Protein AF-A0A6B3F475-F1 (afdb_monomer)

Secondary structure (DSSP, 8-state):
-------------------TTS----GGGGTPPP--TTTPEEEEEE-S-TTSHHHHHHHHHHHHHHHHHT-EEEEEE-TT-HHHHHHHHHHHHHTT-SB-

Sequence (100 aa):
TNATATESKDAGQVVETPAAGGKGCTLDAYGAKKIDLASATVGFSQSEKEANPFRIAETASLKSEAKKRGVKLLAVNAQSQFSKQISDVQDLIAKGADLL

pLDDT: mean 82.78, std 18.08, range [32.59, 97.19]

Mean predicted aligned error: 11.71 Å

Solvent-accessible surface area (backbone atoms only — not comparable to full-atom values): 6322 Å² total; per-residue (Å²): 141,83,85,84,84,80,81,87,76,87,81,71,87,81,80,81,76,77,75,90,76,70,88,63,92,45,59,75,79,75,67,58,78,91,77,60,57,73,79,36,31,36,25,41,69,40,58,52,51,72,79,48,70,64,54,43,51,50,55,49,49,54,54,51,51,26,61,75,63,58,30,46,71,50,78,50,70,21,59,63,33,69,73,44,40,53,52,48,53,53,50,34,49,74,73,56,33,76,42,112

Structure (mmCIF, N/CA/C/O backbone):
data_AF-A0A6B3F475-F1
#
_entry.id   AF-A0A6B3F475-F1
#
loop_
_atom_site.group_PDB
_atom_site.id
_atom_site.type_symbol
_atom_site.label_atom_id
_atom_site.label_alt_id
_atom_site.label_comp_id
_atom_site.label_asym_id
_atom_site.label_entity_id
_atom_site.label_seq_id
_atom_site.pdbx_PDB_ins_code
_atom_site.Cartn_x
_atom_site.Cartn_y
_atom_site.Cartn_z
_atom_site.occupancy
_atom_site.B_iso_or_equiv
_atom_site.auth_seq_id
_atom_site.auth_comp_id
_atom_site.auth_asym_id
_atom_site.auth_atom_id
_atom_site.pdbx_PDB_model_num
ATOM 1 N N . THR A 1 1 ? 56.210 -24.031 -15.396 1.00 41.53 1 THR A N 1
ATOM 2 C CA . THR A 1 1 ? 55.013 -23.169 -15.413 1.00 41.53 1 THR A CA 1
ATOM 3 C C . THR A 1 1 ? 53.811 -24.021 -15.757 1.00 41.53 1 THR A C 1
ATOM 5 O O . THR A 1 1 ? 53.641 -24.358 -16.918 1.00 41.53 1 THR A O 1
ATOM 8 N N . ASN A 1 2 ? 53.029 -24.454 -14.762 1.00 32.59 2 ASN A N 1
ATOM 9 C CA . ASN A 1 2 ? 51.664 -24.921 -15.009 1.00 32.59 2 ASN A CA 1
ATOM 10 C C . ASN A 1 2 ? 50.840 -25.017 -13.715 1.00 32.59 2 ASN A C 1
ATOM 12 O O . ASN A 1 2 ? 51.314 -25.566 -12.727 1.00 32.59 2 ASN A O 1
ATOM 16 N N . ALA A 1 3 ? 49.613 -24.502 -13.822 1.00 38.81 3 ALA A N 1
ATOM 17 C CA . ALA A 1 3 ? 48.406 -24.770 -13.040 1.00 38.81 3 ALA A CA 1
ATOM 18 C C . ALA A 1 3 ? 48.437 -24.575 -11.509 1.00 38.81 3 ALA A C 1
ATOM 20 O O . ALA A 1 3 ? 48.649 -25.513 -10.748 1.00 38.81 3 ALA A O 1
ATOM 21 N N . THR A 1 4 ? 48.030 -23.386 -11.056 1.00 33.38 4 THR A N 1
ATOM 22 C CA . THR A 1 4 ? 47.260 -23.245 -9.810 1.00 33.38 4 THR A CA 1
ATOM 23 C C . THR A 1 4 ? 45.787 -23.101 -10.166 1.00 33.38 4 THR A C 1
ATOM 25 O O . THR A 1 4 ? 45.372 -22.084 -10.718 1.00 33.38 4 THR A O 1
ATOM 28 N N . ALA A 1 5 ? 45.017 -24.146 -9.870 1.00 44.28 5 ALA A N 1
ATOM 29 C CA . ALA A 1 5 ? 43.570 -24.078 -9.769 1.00 44.28 5 ALA A CA 1
ATOM 30 C C . ALA A 1 5 ? 43.217 -23.285 -8.504 1.00 44.28 5 ALA A C 1
ATOM 32 O O . ALA A 1 5 ? 43.638 -23.654 -7.409 1.00 44.28 5 ALA A O 1
ATOM 33 N N . THR A 1 6 ? 42.472 -22.195 -8.650 1.00 36.22 6 THR A N 1
ATOM 34 C CA . THR A 1 6 ? 41.862 -21.487 -7.523 1.00 36.22 6 THR A CA 1
ATOM 35 C C . THR A 1 6 ? 40.394 -21.878 -7.450 1.00 36.22 6 THR A C 1
ATOM 37 O O . THR A 1 6 ? 39.604 -21.560 -8.338 1.00 36.22 6 THR A O 1
ATOM 40 N N . GLU A 1 7 ? 40.060 -22.606 -6.387 1.00 38.12 7 GLU A N 1
ATOM 41 C CA . GLU A 1 7 ? 38.702 -22.955 -5.985 1.00 38.12 7 GLU A CA 1
ATOM 42 C C . GLU A 1 7 ? 37.838 -21.696 -5.832 1.00 38.12 7 GLU A C 1
ATOM 44 O O . GLU A 1 7 ? 38.214 -20.728 -5.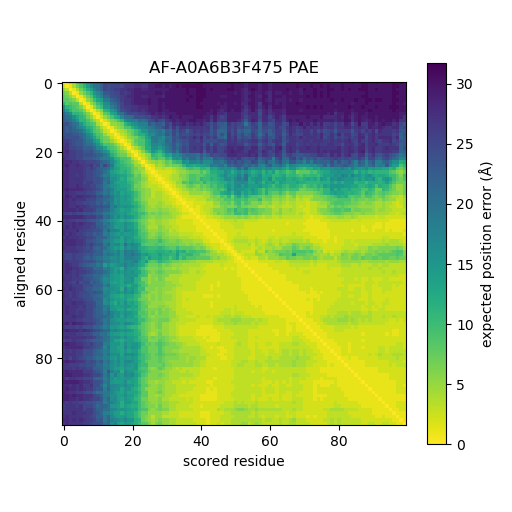164 1.00 38.12 7 GLU A O 1
ATOM 49 N N . SER A 1 8 ? 36.658 -21.717 -6.449 1.00 45.38 8 SER A N 1
ATOM 50 C CA . SER A 1 8 ? 35.612 -20.719 -6.248 1.00 45.38 8 SER A CA 1
ATOM 51 C C . SER A 1 8 ? 35.056 -20.838 -4.828 1.00 45.38 8 SER A C 1
ATOM 53 O O . SER A 1 8 ? 34.404 -21.827 -4.499 1.00 45.38 8 SER A O 1
ATOM 55 N N . LYS A 1 9 ? 35.298 -19.829 -3.985 1.00 39.62 9 LYS A N 1
ATOM 56 C CA . LYS A 1 9 ? 34.586 -19.676 -2.714 1.00 39.62 9 LYS A CA 1
ATOM 57 C C . LYS A 1 9 ? 33.306 -18.877 -2.942 1.00 39.62 9 LYS A C 1
ATOM 59 O O . LYS A 1 9 ? 33.351 -17.731 -3.378 1.00 39.62 9 LYS A O 1
ATOM 64 N N . ASP A 1 10 ? 32.199 -19.546 -2.654 1.00 53.34 10 ASP A N 1
ATOM 65 C CA . ASP A 1 10 ? 30.855 -19.013 -2.468 1.00 53.34 10 ASP A CA 1
ATOM 66 C C . ASP A 1 10 ? 30.872 -17.706 -1.653 1.00 53.34 10 ASP A C 1
ATOM 68 O O . ASP A 1 10 ? 31.464 -17.645 -0.574 1.00 53.34 10 ASP A O 1
ATOM 72 N N . ALA A 1 11 ? 30.250 -16.655 -2.184 1.00 48.03 11 ALA A N 1
ATOM 73 C CA . ALA A 1 11 ? 30.083 -15.367 -1.513 1.00 48.03 11 ALA A CA 1
ATOM 74 C C . ALA A 1 11 ? 28.582 -15.087 -1.369 1.00 48.03 11 ALA A C 1
ATOM 76 O O . ALA A 1 11 ? 28.026 -14.196 -2.013 1.00 48.03 11 ALA A O 1
ATOM 77 N N . GLY A 1 12 ? 27.917 -15.914 -0.559 1.00 57.81 12 GLY A N 1
ATOM 78 C CA . GLY A 1 12 ? 26.539 -15.696 -0.134 1.00 57.81 12 GLY A CA 1
ATOM 79 C C . GLY A 1 12 ? 26.350 -14.346 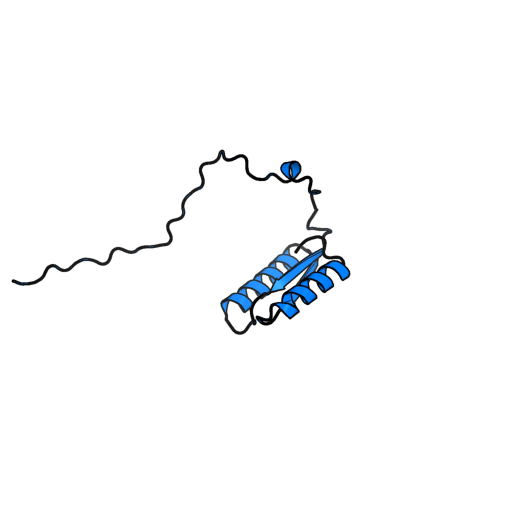0.568 1.00 57.81 12 GLY A C 1
ATOM 80 O O . GLY A 1 12 ? 27.299 -13.722 1.046 1.00 57.81 12 GLY A O 1
ATOM 81 N N . GLN A 1 13 ? 25.098 -13.887 0.622 1.00 65.25 13 GLN A N 1
ATOM 82 C CA . GLN A 1 13 ? 24.700 -12.668 1.324 1.00 65.25 13 GLN A CA 1
ATOM 83 C C . GLN A 1 13 ? 25.188 -12.704 2.782 1.00 65.25 13 GLN A C 1
ATOM 85 O O . GLN A 1 13 ? 24.707 -13.500 3.587 1.00 65.25 13 GLN A O 1
ATOM 90 N N . VAL A 1 14 ? 26.126 -11.818 3.125 1.00 66.69 14 VAL A N 1
ATOM 91 C CA . VAL A 1 14 ? 26.577 -11.614 4.505 1.00 66.69 14 VAL A CA 1
ATOM 92 C C . VAL A 1 14 ? 25.452 -10.917 5.265 1.00 66.69 14 VAL A C 1
ATOM 94 O O . VAL A 1 14 ? 25.143 -9.752 5.016 1.00 66.69 14 VAL A O 1
ATOM 97 N N . VAL A 1 15 ? 24.798 -11.647 6.166 1.00 63.47 15 VAL A N 1
ATOM 98 C CA . VAL A 1 15 ? 23.826 -11.075 7.101 1.00 63.47 15 VAL A CA 1
ATOM 99 C C . VAL A 1 15 ? 24.602 -10.519 8.290 1.00 63.47 15 VAL A C 1
ATOM 101 O O . VAL A 1 15 ? 24.923 -11.242 9.231 1.00 63.47 15 VAL A O 1
ATOM 104 N N . GLU A 1 16 ? 24.911 -9.225 8.246 1.00 64.00 16 GLU A N 1
ATOM 105 C CA . GLU A 1 16 ? 25.386 -8.497 9.422 1.00 64.00 16 GLU A CA 1
ATOM 106 C C . GLU A 1 16 ? 24.253 -8.432 10.449 1.00 64.00 16 GLU A C 1
ATOM 108 O O . GLU A 1 16 ? 23.185 -7.875 10.186 1.00 64.00 16 GLU A O 1
ATOM 113 N N . THR A 1 17 ? 24.472 -9.029 11.620 1.00 69.00 17 THR A N 1
ATOM 114 C CA . THR A 1 17 ? 23.532 -8.932 12.740 1.00 69.00 17 THR A CA 1
ATOM 115 C C . THR A 1 17 ? 23.798 -7.609 13.455 1.00 69.00 17 THR A C 1
ATOM 117 O O . THR A 1 17 ? 24.881 -7.449 14.024 1.00 69.00 17 THR A O 1
ATOM 120 N N . PRO A 1 18 ? 22.859 -6.644 13.458 1.00 64.50 18 PRO A N 1
ATOM 121 C CA . PRO A 1 18 ? 23.065 -5.388 14.163 1.00 64.50 18 PRO A CA 1
ATOM 122 C C . PRO A 1 18 ? 23.280 -5.658 15.654 1.00 64.50 18 PRO A C 1
ATOM 124 O O . PRO A 1 18 ? 22.525 -6.418 16.265 1.00 64.50 18 PRO A O 1
ATOM 127 N N . ALA A 1 19 ? 24.282 -5.018 16.260 1.00 65.12 19 ALA A N 1
ATOM 128 C CA . ALA A 1 19 ? 24.439 -5.041 17.708 1.00 65.12 19 ALA A CA 1
ATOM 129 C C . ALA A 1 19 ? 23.165 -4.477 18.365 1.00 65.12 19 ALA A C 1
ATOM 131 O O . ALA A 1 19 ? 22.760 -3.341 18.099 1.00 65.12 19 ALA A O 1
ATOM 132 N N . ALA A 1 20 ? 22.523 -5.274 19.220 1.00 60.09 20 ALA A N 1
ATOM 133 C CA . ALA A 1 20 ? 21.382 -4.830 20.007 1.00 60.09 20 ALA A CA 1
ATOM 134 C C . ALA A 1 20 ? 21.850 -3.731 20.975 1.00 60.09 20 ALA A C 1
ATOM 136 O O . ALA A 1 20 ? 22.548 -4.016 21.945 1.00 60.09 20 ALA A O 1
ATOM 137 N N . GLY A 1 21 ? 21.514 -2.467 20.702 1.00 60.38 21 GLY A N 1
ATOM 138 C CA . GLY A 1 21 ? 21.896 -1.376 21.606 1.00 60.38 21 GLY A CA 1
ATOM 139 C C . GLY A 1 21 ? 21.941 0.033 21.025 1.00 60.38 21 GLY A C 1
ATOM 140 O O . GLY A 1 21 ? 22.030 0.989 21.793 1.00 60.38 21 GLY A O 1
ATOM 141 N N . GLY A 1 22 ? 21.841 0.215 19.705 1.00 65.00 22 GLY A N 1
ATOM 142 C CA . GLY A 1 22 ? 21.564 1.547 19.166 1.00 65.00 22 GLY A CA 1
ATOM 143 C C . GLY A 1 22 ? 20.203 2.027 19.673 1.00 65.00 22 GLY A C 1
ATOM 144 O O . GLY A 1 22 ? 19.227 1.282 19.574 1.00 65.00 22 GLY A O 1
ATOM 145 N N . LYS A 1 23 ? 20.108 3.254 20.210 1.00 69.81 23 LYS A N 1
ATOM 146 C CA . LYS A 1 23 ? 18.807 3.920 20.389 1.00 69.81 23 LYS A CA 1
ATOM 147 C C . LYS A 1 23 ? 18.205 4.091 18.995 1.00 69.81 23 LYS A C 1
ATOM 149 O O . LYS A 1 23 ? 18.490 5.070 18.314 1.00 69.81 23 LYS A O 1
ATOM 154 N N . GLY A 1 24 ? 17.451 3.093 18.541 1.00 68.38 24 GLY A N 1
ATOM 155 C CA . GLY A 1 24 ? 16.688 3.187 17.308 1.00 68.38 24 GLY A CA 1
ATOM 156 C C . GLY A 1 24 ? 15.724 4.364 17.403 1.00 68.38 24 GLY A C 1
ATOM 157 O O . GLY A 1 24 ? 15.357 4.789 18.501 1.00 68.38 24 GLY A O 1
ATOM 158 N N . CYS A 1 25 ? 15.308 4.890 16.257 1.00 72.38 25 CYS A N 1
ATOM 159 C CA . CYS A 1 25 ? 14.211 5.845 16.196 1.00 72.38 25 CYS A CA 1
ATOM 160 C C . CYS A 1 25 ? 12.932 5.132 16.659 1.00 72.38 25 CYS A C 1
ATOM 162 O O . CYS A 1 25 ? 12.236 4.502 15.864 1.00 72.38 25 CYS A O 1
ATOM 164 N N . THR A 1 26 ? 12.667 5.150 17.967 1.00 79.19 26 THR A N 1
ATOM 165 C CA . THR A 1 26 ? 11.441 4.589 18.531 1.00 79.19 26 THR A CA 1
ATOM 166 C C . THR A 1 26 ? 10.269 5.481 18.155 1.00 79.19 26 THR A C 1
ATOM 168 O O . THR A 1 26 ? 10.430 6.680 17.934 1.00 79.19 26 THR A O 1
ATOM 171 N N . LEU A 1 27 ? 9.076 4.894 18.084 1.00 77.12 27 LEU A N 1
ATOM 172 C CA . LEU A 1 27 ? 7.838 5.601 17.751 1.00 77.12 27 LEU A CA 1
ATOM 173 C C . LEU A 1 27 ? 7.624 6.856 18.623 1.00 77.12 27 LEU A C 1
ATOM 175 O O . LEU A 1 27 ? 7.240 7.908 18.115 1.00 77.12 27 LEU A O 1
ATOM 179 N N . ASP A 1 28 ? 7.998 6.765 19.900 1.00 77.81 28 ASP A N 1
ATOM 180 C CA . ASP A 1 28 ? 7.937 7.869 20.861 1.00 77.81 28 ASP A CA 1
ATOM 181 C C . ASP A 1 28 ? 8.943 8.992 20.559 1.00 77.81 28 ASP A C 1
ATOM 183 O O . ASP A 1 28 ? 8.663 10.159 20.818 1.00 77.81 28 ASP A O 1
ATOM 187 N N . ALA A 1 29 ? 10.109 8.666 19.987 1.00 82.88 29 ALA A N 1
ATOM 188 C CA . ALA A 1 29 ? 11.174 9.635 19.728 1.00 82.88 29 ALA A CA 1
ATOM 189 C C . ALA A 1 29 ? 10.814 10.646 18.628 1.00 82.88 29 ALA A C 1
ATOM 191 O O . ALA A 1 29 ? 11.318 11.767 18.651 1.00 82.88 29 ALA A O 1
ATOM 192 N N . TYR A 1 30 ? 9.947 10.271 17.681 1.00 80.94 30 TYR A N 1
ATOM 193 C CA . TYR A 1 30 ? 9.459 11.168 16.624 1.00 80.94 30 TYR A CA 1
ATOM 194 C C . TYR A 1 30 ? 7.976 11.543 16.775 1.00 80.94 30 TYR A C 1
ATOM 196 O O . TYR A 1 30 ? 7.420 12.216 15.909 1.00 80.94 30 TYR A O 1
ATOM 204 N N . GLY A 1 31 ? 7.341 11.150 17.886 1.00 81.56 31 GLY A N 1
ATOM 205 C CA . GLY A 1 31 ? 6.000 11.604 18.263 1.00 81.56 31 GLY A CA 1
ATOM 206 C C . GLY A 1 31 ? 4.860 11.065 17.397 1.00 81.56 31 GLY A C 1
ATOM 207 O O . GLY A 1 31 ? 3.785 11.668 17.366 1.00 81.56 31 GLY A O 1
ATOM 208 N N . ALA A 1 32 ? 5.059 9.952 16.686 1.00 81.44 32 ALA A N 1
ATOM 209 C CA . ALA A 1 32 ? 3.952 9.329 15.972 1.00 81.44 32 ALA A CA 1
ATOM 210 C C . ALA A 1 32 ? 2.947 8.700 16.932 1.00 81.44 32 ALA A C 1
ATOM 212 O O . ALA A 1 32 ? 3.256 8.316 18.058 1.00 81.44 32 ALA A O 1
ATOM 213 N N . LYS A 1 33 ? 1.711 8.567 16.458 1.00 82.81 33 LYS A N 1
ATOM 214 C CA . LYS A 1 33 ? 0.690 7.795 17.158 1.00 82.81 33 LYS A CA 1
ATOM 215 C C . LYS A 1 33 ? 0.831 6.332 16.776 1.00 82.81 33 LYS A C 1
ATOM 217 O O . LYS A 1 33 ? 1.045 6.001 15.612 1.00 82.81 33 LYS A O 1
ATOM 222 N N . LYS A 1 34 ? 0.670 5.448 17.757 1.00 85.81 34 LYS A N 1
ATOM 223 C CA . LYS A 1 34 ? 0.551 4.017 17.490 1.00 85.81 34 LYS A CA 1
ATOM 224 C C . LYS A 1 34 ? -0.756 3.770 16.735 1.00 85.81 34 LYS A C 1
ATOM 226 O O . LYS A 1 34 ? -1.820 4.145 17.220 1.00 85.81 34 LYS A O 1
ATOM 231 N N . ILE A 1 35 ? -0.656 3.147 15.566 1.00 86.25 35 ILE A N 1
ATOM 232 C CA . ILE A 1 35 ? -1.797 2.806 14.714 1.00 86.25 35 ILE A CA 1
ATOM 233 C C . ILE A 1 35 ? -2.072 1.308 14.849 1.00 86.25 35 ILE A C 1
ATOM 235 O O . ILE A 1 35 ? -1.149 0.493 14.782 1.00 86.25 35 ILE A O 1
ATOM 239 N N . ASP A 1 36 ? -3.338 0.947 15.056 1.00 89.25 36 ASP A N 1
ATOM 240 C CA . ASP A 1 36 ? -3.783 -0.443 15.005 1.00 89.25 36 ASP A CA 1
ATOM 241 C C . ASP A 1 36 ? -4.115 -0.829 13.559 1.00 89.25 36 ASP A C 1
ATOM 243 O O . ASP A 1 36 ? -5.083 -0.341 12.973 1.00 89.25 36 ASP A O 1
ATOM 247 N N . LEU A 1 37 ? -3.319 -1.736 12.994 1.00 87.88 37 LEU A N 1
ATOM 248 C CA . LEU A 1 37 ? -3.463 -2.193 11.612 1.00 87.88 37 LEU A CA 1
ATOM 249 C C . LEU A 1 37 ? -4.817 -2.856 11.327 1.00 87.88 37 LEU A C 1
ATOM 251 O O . LEU A 1 37 ? -5.237 -2.865 10.175 1.00 87.88 37 LEU A O 1
ATOM 255 N N . ALA A 1 38 ? -5.511 -3.384 12.342 1.00 86.69 38 ALA A N 1
ATOM 256 C CA . ALA A 1 38 ? -6.833 -3.985 12.162 1.00 86.69 38 ALA A CA 1
ATOM 257 C C . ALA A 1 38 ? -7.917 -2.961 11.776 1.00 86.69 38 ALA A C 1
ATOM 259 O O . ALA A 1 38 ? -8.933 -3.333 11.192 1.00 86.69 38 ALA A O 1
ATOM 260 N N . SER A 1 39 ? -7.709 -1.680 12.096 1.00 88.44 39 SER A N 1
ATOM 261 C CA . SER A 1 39 ? -8.638 -0.586 11.774 1.00 88.44 39 SER A CA 1
ATOM 262 C C . SER A 1 39 ? -8.070 0.426 10.777 1.00 88.44 39 SER A C 1
ATOM 264 O O . SER A 1 39 ? -8.815 1.256 10.260 1.00 88.44 39 SER A O 1
ATOM 266 N N . ALA A 1 40 ? -6.7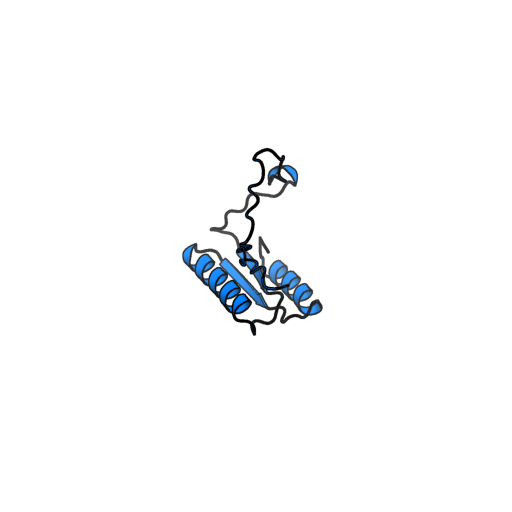74 0.338 10.481 1.00 91.94 40 ALA A N 1
ATOM 267 C CA . ALA A 1 40 ? -6.085 1.265 9.602 1.00 91.94 40 ALA A CA 1
ATOM 268 C C . ALA A 1 40 ? -6.266 0.933 8.117 1.00 91.94 40 ALA A C 1
ATOM 270 O O . ALA A 1 40 ? -6.360 -0.227 7.701 1.00 91.94 40 ALA A O 1
ATOM 271 N N . THR A 1 41 ? -6.228 1.979 7.301 1.00 95.50 41 THR A N 1
ATOM 272 C CA . THR A 1 41 ? -6.076 1.893 5.853 1.00 95.50 41 THR A CA 1
ATOM 273 C C . THR A 1 41 ? -4.602 2.059 5.497 1.00 95.50 41 THR A C 1
ATOM 275 O O . THR A 1 41 ? -4.017 3.117 5.705 1.00 95.50 41 THR A O 1
ATOM 278 N N . VAL A 1 42 ? -4.000 1.024 4.922 1.00 96.12 42 VAL A N 1
ATOM 279 C CA . VAL A 1 42 ? -2.628 1.065 4.405 1.00 96.12 42 VAL A CA 1
ATOM 280 C C . VAL A 1 42 ? -2.686 1.386 2.917 1.00 96.12 42 VAL A C 1
ATOM 282 O O . VAL A 1 42 ? -3.357 0.690 2.157 1.00 96.12 42 VAL A O 1
ATOM 285 N N . GLY A 1 43 ? -2.008 2.438 2.481 1.00 96.69 43 GLY A N 1
ATOM 286 C CA . GLY A 1 43 ? -1.753 2.703 1.074 1.00 96.69 43 GLY A CA 1
ATOM 287 C C . GLY A 1 43 ? -0.444 2.062 0.630 1.00 96.69 43 GLY A C 1
ATOM 288 O O . GLY A 1 43 ? 0.482 1.909 1.411 1.00 96.69 43 GLY A O 1
ATOM 289 N N . PHE A 1 44 ? -0.378 1.655 -0.630 1.00 96.88 44 PHE A N 1
ATOM 290 C CA . PHE A 1 44 ? 0.833 1.138 -1.249 1.00 96.88 44 PHE A CA 1
ATOM 291 C C . PHE A 1 44 ? 0.890 1.612 -2.697 1.00 96.88 44 PHE A C 1
ATOM 293 O O . PHE A 1 44 ? 0.013 1.288 -3.500 1.00 96.88 44 PHE A O 1
ATOM 300 N N . SER A 1 45 ? 1.930 2.372 -3.032 1.00 96.25 45 SER A N 1
ATOM 301 C CA . SER A 1 45 ? 2.208 2.799 -4.401 1.00 96.25 45 SER A CA 1
ATOM 302 C C . SER A 1 45 ? 3.422 2.047 -4.930 1.00 96.25 45 SER A C 1
ATOM 304 O O . SER A 1 45 ? 4.559 2.420 -4.640 1.00 96.25 45 SER A O 1
ATOM 306 N N . GLN A 1 46 ? 3.190 1.014 -5.741 1.00 95.50 46 GLN A N 1
ATOM 307 C CA . GLN A 1 46 ? 4.267 0.297 -6.419 1.00 95.50 46 GLN A CA 1
ATOM 308 C C . GLN A 1 46 ? 4.993 1.260 -7.368 1.00 95.50 46 GLN A C 1
ATOM 310 O O . GLN A 1 46 ? 4.368 1.826 -8.264 1.00 95.50 46 GLN A O 1
ATOM 315 N N . SER A 1 47 ? 6.293 1.483 -7.161 1.00 90.94 47 SER A N 1
ATOM 316 C CA . SER A 1 47 ? 7.052 2.499 -7.899 1.00 90.94 47 SER A CA 1
ATOM 317 C C . SER A 1 47 ? 7.290 2.104 -9.356 1.00 90.94 47 SER A C 1
ATOM 319 O O . SER A 1 47 ? 7.219 2.941 -10.254 1.00 90.94 47 SER A O 1
ATOM 321 N N . GLU A 1 48 ? 7.542 0.821 -9.597 1.00 91.00 48 GLU A N 1
ATOM 322 C CA . GLU A 1 48 ? 7.909 0.299 -10.909 1.00 91.00 48 GLU A CA 1
ATOM 323 C C . GLU A 1 48 ? 6.719 -0.308 -11.649 1.00 91.00 48 GLU A C 1
ATOM 325 O O . GLU A 1 48 ? 5.775 -0.836 -11.057 1.00 91.00 48 GLU A O 1
ATOM 330 N N . LYS A 1 49 ? 6.796 -0.335 -12.982 1.00 89.31 49 LYS A N 1
ATOM 331 C CA . LYS A 1 49 ? 5.860 -1.135 -13.771 1.00 89.31 49 LYS A CA 1
ATOM 332 C C . LYS A 1 49 ? 5.917 -2.598 -13.317 1.00 89.31 49 LYS A C 1
ATOM 334 O O . LYS A 1 49 ? 6.982 -3.214 -13.263 1.00 89.31 49 LYS A O 1
ATOM 339 N N . GLU A 1 50 ? 4.748 -3.188 -13.094 1.00 86.06 50 GLU A N 1
ATOM 340 C CA . GLU A 1 50 ? 4.569 -4.622 -12.823 1.00 86.06 50 GLU A CA 1
ATOM 341 C C . GLU A 1 50 ? 4.750 -5.460 -14.100 1.00 86.06 50 GLU A C 1
ATOM 343 O O . GLU A 1 50 ? 3.884 -6.222 -14.511 1.00 86.06 50 GLU A O 1
ATOM 348 N N . ALA A 1 51 ? 5.880 -5.271 -14.777 1.00 86.19 51 ALA A N 1
ATOM 349 C CA . ALA A 1 51 ? 6.316 -6.098 -15.894 1.00 86.19 51 ALA A CA 1
ATOM 350 C C . ALA A 1 51 ? 7.366 -7.123 -15.452 1.00 86.19 51 ALA A C 1
ATOM 352 O O . ALA A 1 51 ? 7.501 -8.172 -16.076 1.00 86.19 51 ALA A O 1
ATOM 353 N N . ASN A 1 52 ? 8.110 -6.831 -14.379 1.00 87.38 52 ASN A N 1
ATOM 354 C CA . ASN A 1 52 ? 9.065 -7.781 -13.832 1.00 87.38 52 ASN A CA 1
ATOM 355 C C . ASN A 1 52 ? 8.368 -8.732 -12.825 1.00 87.38 52 ASN A C 1
ATOM 357 O O . ASN A 1 52 ? 7.474 -8.301 -12.087 1.00 87.38 52 ASN A O 1
ATOM 361 N N . PRO A 1 53 ? 8.763 -10.019 -12.765 1.00 91.88 53 PRO A N 1
ATOM 362 C CA . PRO A 1 53 ? 8.135 -10.991 -11.866 1.00 91.88 53 PRO A CA 1
ATOM 363 C C . PRO A 1 53 ? 8.236 -10.627 -10.381 1.00 91.88 53 PRO A C 1
ATOM 365 O O . PRO A 1 53 ? 7.330 -10.937 -9.612 1.00 91.88 53 PRO A O 1
ATOM 368 N N . PHE A 1 54 ? 9.314 -9.948 -9.980 1.00 93.12 54 PHE A N 1
ATOM 369 C CA . PHE A 1 54 ? 9.541 -9.563 -8.589 1.00 93.12 54 PHE A CA 1
ATOM 370 C C . PHE A 1 54 ? 8.472 -8.588 -8.078 1.00 93.12 54 PHE A C 1
ATOM 372 O O . PHE A 1 54 ? 7.872 -8.841 -7.042 1.00 93.12 54 PHE A O 1
ATOM 379 N N . ARG A 1 55 ? 8.168 -7.520 -8.823 1.00 92.19 55 ARG A N 1
ATOM 380 C CA . ARG A 1 55 ? 7.168 -6.508 -8.447 1.00 92.19 55 ARG A CA 1
ATOM 381 C C . ARG A 1 55 ? 5.754 -7.067 -8.465 1.00 92.19 55 ARG A C 1
ATOM 383 O O . ARG A 1 55 ? 4.959 -6.733 -7.595 1.00 92.19 55 ARG A O 1
ATOM 390 N N . ILE A 1 56 ? 5.457 -7.963 -9.409 1.00 91.62 56 ILE A N 1
ATOM 391 C CA . ILE A 1 56 ? 4.176 -8.681 -9.440 1.00 91.62 56 ILE A CA 1
ATOM 392 C C . ILE A 1 56 ? 4.023 -9.527 -8.169 1.00 91.62 56 ILE A C 1
ATOM 394 O O . ILE A 1 56 ? 2.989 -9.461 -7.502 1.00 91.62 56 ILE A O 1
ATOM 398 N N . ALA A 1 57 ? 5.054 -10.300 -7.815 1.00 94.81 57 ALA A N 1
ATOM 399 C CA . ALA A 1 57 ? 5.044 -11.135 -6.618 1.00 94.81 57 ALA A CA 1
ATOM 400 C C . ALA A 1 57 ? 4.984 -10.298 -5.330 1.00 94.81 57 ALA A C 1
ATOM 402 O O . ALA A 1 57 ? 4.223 -10.632 -4.426 1.00 94.81 57 ALA A O 1
ATOM 403 N N . GLU A 1 58 ? 5.718 -9.188 -5.266 1.00 94.06 58 GLU A N 1
ATOM 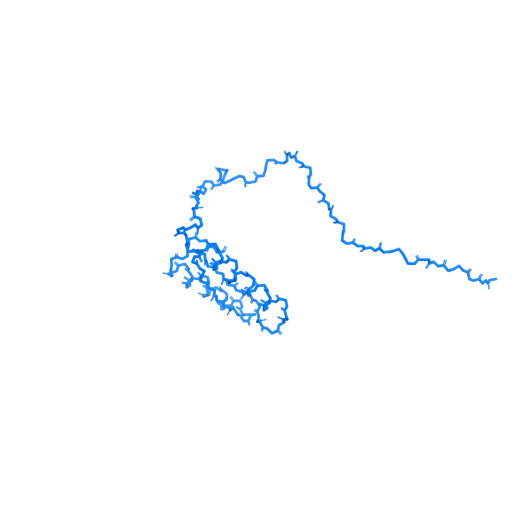404 C CA . GLU A 1 58 ? 5.698 -8.227 -4.160 1.00 94.06 58 GLU A CA 1
ATOM 405 C C . GLU A 1 58 ? 4.279 -7.689 -3.933 1.00 94.06 58 GLU A C 1
ATOM 407 O O . GLU A 1 58 ? 3.705 -7.896 -2.861 1.00 94.06 58 GLU A O 1
ATOM 412 N N . THR A 1 59 ? 3.649 -7.099 -4.953 1.00 94.88 59 THR A N 1
ATOM 413 C CA . THR A 1 59 ? 2.281 -6.577 -4.832 1.00 94.88 59 THR A CA 1
ATOM 414 C C . THR A 1 59 ? 1.273 -7.680 -4.496 1.00 94.88 59 THR A C 1
ATOM 416 O O . THR A 1 59 ? 0.361 -7.470 -3.691 1.00 94.88 59 THR A O 1
ATOM 419 N N . ALA A 1 60 ? 1.410 -8.870 -5.092 1.00 95.50 60 ALA A N 1
ATOM 420 C CA . ALA A 1 60 ? 0.544 -10.006 -4.787 1.00 95.50 60 ALA A CA 1
ATOM 421 C C . ALA A 1 60 ?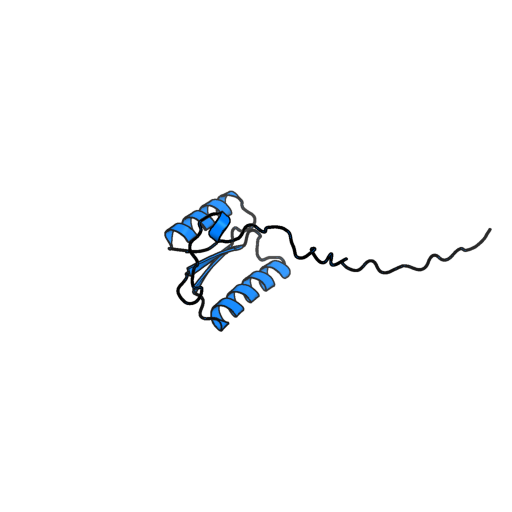 0.694 -10.459 -3.326 1.00 95.50 60 ALA A C 1
ATOM 423 O O . ALA A 1 60 ? -0.311 -10.719 -2.661 1.00 95.50 60 ALA A O 1
ATOM 424 N N . SER A 1 61 ? 1.925 -10.501 -2.810 1.00 96.62 61 SER A N 1
ATOM 425 C CA . SER A 1 61 ? 2.211 -10.868 -1.422 1.00 96.62 61 SER A CA 1
ATOM 426 C C . SER A 1 61 ? 1.610 -9.871 -0.431 1.00 96.62 61 SER A C 1
ATOM 428 O O . SER A 1 61 ? 0.955 -10.293 0.520 1.00 96.62 61 SER A O 1
ATOM 430 N N . LEU A 1 62 ? 1.702 -8.565 -0.709 1.00 95.25 62 LEU A N 1
ATOM 431 C CA . LEU A 1 62 ? 1.070 -7.520 0.101 1.00 95.25 62 LEU A CA 1
ATOM 432 C C . LEU A 1 62 ? -0.454 -7.664 0.120 1.00 95.25 62 LEU A C 1
ATOM 434 O O . LEU A 1 62 ? -1.065 -7.643 1.187 1.00 95.25 62 LEU A O 1
ATOM 438 N N . LYS A 1 63 ? -1.078 -7.874 -1.047 1.00 95.44 63 LYS A N 1
ATOM 439 C CA . LYS A 1 63 ? -2.532 -8.092 -1.153 1.00 95.44 63 LYS A CA 1
ATOM 440 C C . LYS A 1 63 ? -2.978 -9.343 -0.396 1.00 95.44 63 LYS A C 1
ATOM 442 O O . LYS A 1 63 ? -3.995 -9.314 0.299 1.00 95.44 63 LYS A O 1
ATOM 447 N N . SER A 1 64 ? -2.225 -10.434 -0.527 1.00 97.19 64 SER A N 1
ATOM 448 C CA . SER A 1 64 ? -2.502 -11.691 0.170 1.00 97.19 64 SER A CA 1
ATOM 449 C C . SER A 1 64 ? -2.410 -11.520 1.685 1.00 97.19 64 SER A C 1
ATOM 451 O O . SER A 1 64 ? -3.313 -11.942 2.409 1.00 97.19 64 SER A O 1
ATOM 453 N N . GLU A 1 65 ? -1.352 -10.872 2.171 1.00 95.44 65 GLU A N 1
ATOM 454 C CA . GLU A 1 65 ? -1.135 -10.693 3.604 1.00 95.44 65 GLU A CA 1
ATOM 455 C C . GLU A 1 65 ? -2.142 -9.715 4.216 1.00 95.44 65 GLU A C 1
ATOM 457 O O . GLU A 1 65 ? -2.682 -9.986 5.290 1.00 95.44 65 GLU A O 1
ATOM 462 N N . ALA A 1 66 ? -2.481 -8.636 3.504 1.00 94.44 66 ALA A N 1
ATOM 463 C CA . ALA A 1 66 ? -3.533 -7.715 3.918 1.00 94.44 66 ALA A CA 1
ATOM 464 C C . ALA A 1 66 ? -4.875 -8.444 4.073 1.00 94.44 66 ALA A C 1
ATOM 466 O O . ALA A 1 66 ? -5.512 -8.350 5.121 1.00 94.44 66 ALA A O 1
ATOM 467 N N . LYS A 1 67 ? -5.260 -9.270 3.088 1.00 94.44 67 LYS A N 1
ATOM 468 C CA . LYS A 1 67 ? -6.481 -10.085 3.162 1.00 94.44 67 LYS A CA 1
ATOM 469 C C . LYS A 1 67 ? -6.448 -11.066 4.335 1.00 94.44 67 LYS A C 1
ATOM 471 O O . LYS A 1 67 ? -7.435 -11.179 5.055 1.00 94.44 67 LYS A O 1
ATOM 476 N N . LYS A 1 68 ? -5.326 -11.761 4.541 1.00 95.00 68 LYS A N 1
ATOM 477 C CA . LYS A 1 68 ? -5.152 -12.723 5.641 1.00 95.00 68 LYS A CA 1
ATOM 478 C C . LYS A 1 68 ? -5.295 -12.065 7.015 1.00 95.00 68 LYS A C 1
ATOM 480 O O . LYS A 1 68 ? -5.827 -12.687 7.928 1.00 95.00 68 LYS A O 1
ATOM 485 N N . ARG A 1 69 ? -4.820 -10.827 7.158 1.00 92.50 69 ARG A N 1
ATOM 486 C CA . ARG A 1 69 ? -4.856 -10.063 8.414 1.00 92.50 69 ARG A CA 1
ATOM 487 C C . ARG A 1 69 ? -6.088 -9.170 8.568 1.00 92.50 69 ARG A C 1
ATOM 489 O O . ARG A 1 69 ? -6.226 -8.536 9.605 1.00 92.50 69 ARG A O 1
ATOM 496 N N . GLY A 1 70 ? -6.960 -9.102 7.559 1.00 92.44 70 GLY A N 1
ATOM 497 C CA . GLY A 1 70 ? -8.108 -8.192 7.552 1.00 92.44 70 GLY A CA 1
ATOM 498 C C . GLY A 1 70 ? -7.731 -6.710 7.435 1.00 92.44 70 GLY A C 1
ATOM 499 O O . GLY A 1 70 ? -8.536 -5.854 7.780 1.00 92.44 70 GLY A O 1
ATOM 500 N N . VAL A 1 71 ? -6.524 -6.396 6.957 1.00 94.62 71 VAL A N 1
ATOM 501 C CA . VAL A 1 71 ? -6.045 -5.019 6.778 1.00 94.62 71 VAL A CA 1
ATOM 502 C C . VAL A 1 71 ? -6.617 -4.445 5.486 1.00 94.62 71 VAL A C 1
ATOM 504 O O . VAL A 1 71 ? -6.588 -5.091 4.433 1.00 94.62 71 VAL A O 1
ATOM 507 N N . LYS A 1 72 ? -7.101 -3.203 5.537 1.00 95.50 72 LYS A N 1
ATOM 508 C CA . LYS A 1 72 ? -7.580 -2.496 4.349 1.00 95.50 72 LYS A CA 1
ATOM 509 C C . LYS A 1 72 ? -6.391 -1.942 3.565 1.00 95.50 72 LYS A C 1
ATOM 511 O O . LYS A 1 72 ? -5.733 -1.013 4.016 1.00 95.50 72 LYS A O 1
ATOM 516 N N . LEU A 1 73 ? -6.134 -2.503 2.383 1.00 96.12 73 LEU A N 1
ATOM 517 C CA . LEU A 1 73 ? -5.034 -2.096 1.503 1.00 96.12 73 LEU A CA 1
ATOM 518 C C . LEU A 1 73 ? -5.549 -1.319 0.282 1.00 96.12 73 LEU A C 1
ATOM 520 O O . LEU A 1 73 ? -6.354 -1.836 -0.494 1.00 96.12 73 LEU A O 1
ATOM 524 N N . LEU A 1 74 ? -5.033 -0.109 0.074 1.00 96.44 74 LEU A N 1
ATOM 525 C CA . LEU A 1 74 ? -5.189 0.677 -1.147 1.00 96.44 74 LEU A CA 1
ATOM 526 C C . LEU A 1 74 ? -3.916 0.540 -1.988 1.00 96.44 74 LEU A C 1
ATOM 5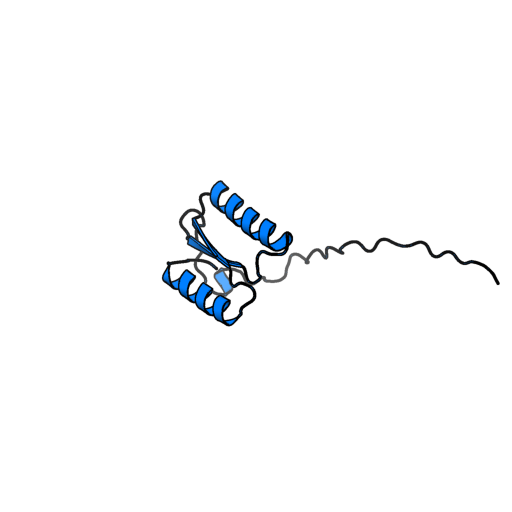28 O O . LEU A 1 74 ? -2.919 1.198 -1.716 1.00 96.44 74 LEU A O 1
ATOM 532 N N . ALA A 1 75 ? -3.939 -0.321 -3.005 1.00 94.94 75 ALA A N 1
ATOM 533 C CA . ALA A 1 75 ? -2.783 -0.549 -3.870 1.00 94.94 75 ALA A CA 1
ATOM 534 C C . ALA A 1 75 ? -2.939 0.161 -5.224 1.00 94.94 75 ALA A C 1
ATOM 536 O O . ALA A 1 75 ? -3.921 -0.064 -5.935 1.00 94.94 75 ALA A O 1
ATOM 537 N N . VAL A 1 76 ? -1.944 0.962 -5.596 1.00 95.25 76 VAL A N 1
ATOM 538 C CA . VAL A 1 76 ? -1.800 1.619 -6.906 1.00 95.25 76 VAL A CA 1
ATOM 539 C C . VAL A 1 76 ? -0.397 1.364 -7.466 1.00 95.25 76 VAL A C 1
ATOM 541 O O . VAL A 1 76 ? 0.479 0.857 -6.765 1.00 95.25 76 VAL A O 1
ATOM 544 N N . ASN A 1 77 ? -0.183 1.660 -8.748 1.00 94.69 77 ASN A N 1
ATOM 545 C CA . ASN A 1 77 ? 1.094 1.435 -9.425 1.00 94.69 77 ASN A CA 1
ATOM 546 C C . ASN A 1 77 ? 1.490 2.675 -10.232 1.00 94.69 77 ASN A C 1
ATOM 548 O O . ASN A 1 77 ? 0.764 3.060 -11.150 1.00 94.69 77 ASN A O 1
ATOM 552 N N . ALA A 1 78 ? 2.651 3.252 -9.931 1.00 94.62 78 ALA A N 1
ATOM 553 C CA . ALA A 1 78 ? 3.192 4.462 -10.543 1.00 94.62 78 ALA A CA 1
ATOM 554 C C . ALA A 1 78 ? 3.799 4.239 -11.940 1.00 94.62 78 ALA A C 1
ATOM 556 O O . ALA A 1 78 ? 4.136 5.195 -12.632 1.00 94.62 78 ALA A O 1
ATOM 557 N N . GLN A 1 79 ? 3.915 2.993 -12.395 1.00 93.25 79 GLN A N 1
ATOM 558 C CA . GLN A 1 79 ? 4.364 2.604 -13.734 1.00 93.25 79 GLN A CA 1
ATOM 559 C C . GLN A 1 79 ? 5.740 3.174 -14.111 1.00 93.25 79 GLN A C 1
ATOM 561 O O . GLN A 1 79 ? 5.944 3.559 -15.264 1.00 93.25 79 GLN A O 1
ATOM 566 N N . SER A 1 80 ? 6.669 3.242 -13.151 1.00 94.62 80 SER A N 1
ATOM 567 C CA . SER A 1 80 ? 8.009 3.827 -13.327 1.00 94.62 80 SER A CA 1
ATOM 568 C C . SER A 1 80 ? 7.988 5.323 -13.686 1.00 94.62 80 SER A C 1
ATOM 570 O O . SER A 1 80 ? 8.962 5.855 -14.216 1.00 94.62 80 SER A O 1
ATOM 572 N N . GLN A 1 81 ? 6.881 6.022 -13.412 1.00 95.38 81 GLN A N 1
ATOM 573 C CA . GLN A 1 81 ? 6.727 7.452 -13.669 1.00 95.38 81 GLN A CA 1
ATOM 574 C C . GLN A 1 81 ? 6.713 8.218 -12.348 1.00 95.38 81 GLN A C 1
ATOM 576 O O . GLN A 1 81 ? 5.775 8.114 -11.560 1.00 95.38 81 GLN A O 1
ATOM 581 N N . PHE A 1 82 ? 7.739 9.039 -12.123 1.00 93.62 82 PHE A N 1
ATOM 582 C CA . PHE A 1 82 ? 7.874 9.814 -10.887 1.00 93.62 82 PHE A CA 1
ATOM 583 C C . PHE A 1 82 ? 6.703 10.784 -10.659 1.00 93.62 82 PHE A C 1
ATOM 585 O O 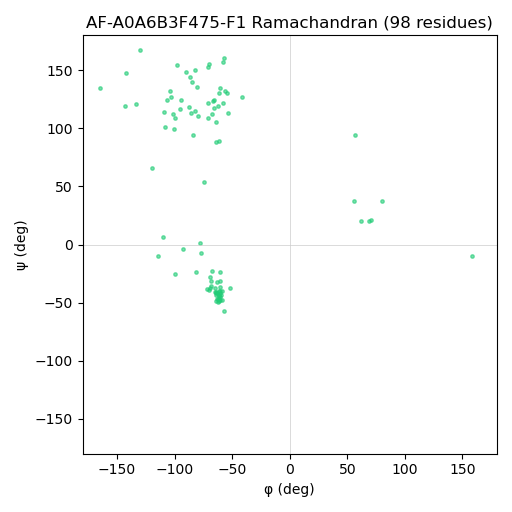. PHE A 1 82 ? 6.166 10.862 -9.557 1.00 93.62 82 PHE A O 1
ATOM 592 N N . SER A 1 83 ? 6.241 11.469 -11.710 1.00 95.81 83 SER A N 1
ATOM 593 C CA . SER A 1 83 ? 5.058 12.340 -11.638 1.00 95.81 83 SER A CA 1
ATOM 594 C C . SER A 1 83 ? 3.812 11.577 -11.191 1.00 95.81 83 SER A C 1
ATOM 596 O O . SER A 1 83 ? 3.046 12.073 -10.367 1.00 95.81 83 SER A O 1
ATOM 598 N N . LYS A 1 84 ? 3.648 10.345 -11.683 1.00 95.81 84 LYS A N 1
ATOM 599 C CA . LYS A 1 84 ? 2.558 9.465 -11.280 1.00 95.81 84 LYS A CA 1
ATOM 600 C C . LYS A 1 84 ? 2.719 8.985 -9.838 1.00 95.81 84 LYS A C 1
ATOM 602 O O . LYS A 1 84 ? 1.733 8.917 -9.121 1.00 95.81 84 LYS A O 1
ATOM 607 N N . GLN A 1 85 ? 3.938 8.705 -9.382 1.00 93.81 85 GLN A N 1
ATOM 608 C CA . GLN A 1 85 ? 4.186 8.340 -7.984 1.00 93.81 85 GLN A CA 1
ATOM 609 C C . GLN A 1 85 ? 3.758 9.460 -7.025 1.00 93.81 85 GLN A C 1
ATOM 611 O O . GLN A 1 85 ? 3.158 9.185 -5.989 1.00 93.81 85 GLN A O 1
ATOM 616 N N . ILE A 1 86 ? 4.009 10.722 -7.389 1.00 95.38 86 ILE A N 1
ATOM 617 C CA . ILE A 1 86 ? 3.549 11.878 -6.609 1.00 95.38 86 ILE A CA 1
ATOM 618 C C . ILE A 1 86 ? 2.017 11.918 -6.555 1.00 95.38 86 ILE A C 1
ATOM 620 O O . ILE A 1 86 ? 1.458 12.034 -5.464 1.00 95.38 86 ILE A O 1
ATOM 624 N N . SER A 1 87 ? 1.336 11.797 -7.701 1.00 96.75 87 SER A N 1
ATOM 625 C CA . SER A 1 87 ? -0.133 11.808 -7.725 1.00 96.75 87 SER A CA 1
ATOM 626 C C . SER A 1 87 ? -0.734 10.606 -6.998 1.00 96.75 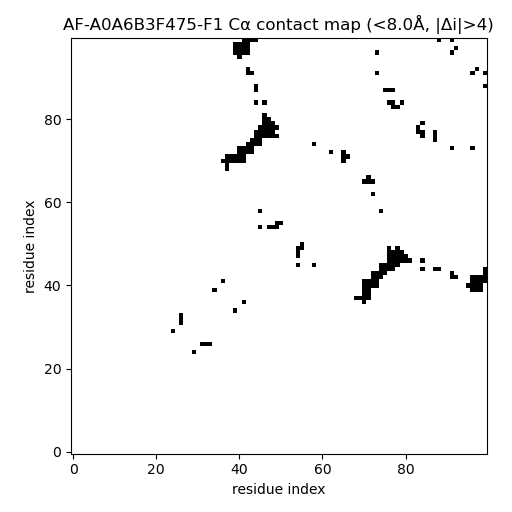87 SER A C 1
ATOM 628 O O . SER A 1 87 ? -1.718 10.754 -6.287 1.00 96.75 87 SER A O 1
ATOM 630 N N . ASP A 1 88 ? -0.117 9.429 -7.115 1.00 96.56 88 ASP A N 1
ATOM 631 C CA . ASP A 1 88 ? -0.547 8.208 -6.436 1.00 96.56 88 ASP A CA 1
ATOM 632 C C . ASP A 1 88 ? -0.487 8.392 -4.910 1.00 96.56 88 ASP A C 1
ATOM 634 O O . ASP A 1 88 ? -1.447 8.069 -4.214 1.00 96.56 88 ASP A O 1
ATOM 638 N N . VAL A 1 89 ? 0.594 8.978 -4.379 1.00 95.50 89 VAL A N 1
ATOM 639 C CA . VAL A 1 89 ? 0.714 9.302 -2.946 1.00 95.50 89 VAL A CA 1
ATOM 640 C C . VAL A 1 89 ? -0.354 10.304 -2.506 1.00 95.50 89 VAL A C 1
ATOM 642 O O . VAL A 1 89 ? -1.016 10.086 -1.492 1.00 95.50 89 VAL A O 1
ATOM 645 N N . GLN A 1 90 ? -0.556 11.381 -3.268 1.00 95.69 90 GLN A N 1
ATOM 646 C CA . GLN A 1 90 ? -1.581 12.386 -2.966 1.00 95.69 90 GLN A CA 1
ATOM 647 C C . GLN A 1 90 ? -2.988 11.772 -2.94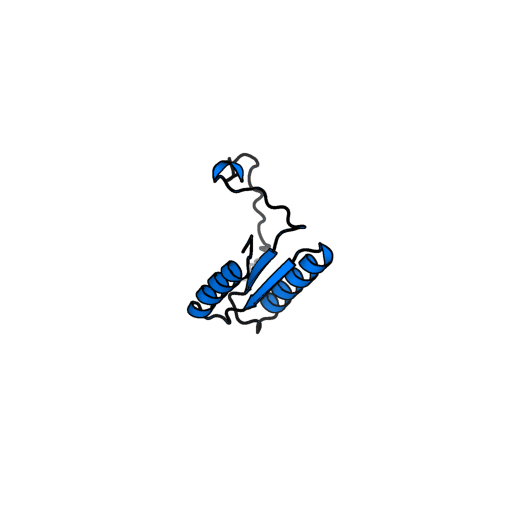8 1.00 95.69 90 GLN A C 1
ATOM 649 O O . GLN A 1 90 ? -3.761 12.023 -2.023 1.00 95.69 90 GLN A O 1
ATOM 654 N N . ASP A 1 91 ? -3.293 10.912 -3.917 1.00 96.62 91 ASP A N 1
ATOM 655 C CA . ASP A 1 91 ? -4.560 10.194 -4.012 1.00 96.62 91 ASP A CA 1
ATOM 656 C C . ASP A 1 91 ? -4.770 9.226 -2.848 1.00 96.62 91 ASP A C 1
ATOM 658 O O . ASP A 1 91 ? -5.887 9.100 -2.346 1.00 96.62 91 ASP A O 1
ATOM 662 N N . LEU A 1 92 ? -3.725 8.511 -2.423 1.00 96.81 92 LEU A N 1
ATOM 663 C CA . LEU A 1 92 ? -3.805 7.602 -1.281 1.00 96.81 92 LEU A CA 1
ATOM 664 C C . LEU A 1 92 ? -4.096 8.373 0.012 1.00 96.81 92 LEU A C 1
ATOM 666 O O . LEU A 1 92 ? -4.979 7.966 0.767 1.00 96.81 92 LEU A O 1
ATOM 670 N N . ILE A 1 93 ? -3.435 9.515 0.224 1.00 95.06 93 ILE A N 1
ATOM 671 C CA . ILE A 1 93 ? -3.718 10.414 1.355 1.00 95.06 93 ILE A CA 1
ATOM 672 C C . ILE A 1 93 ? -5.168 10.910 1.285 1.00 95.06 93 ILE A C 1
ATOM 674 O O . ILE A 1 93 ? -5.898 10.820 2.270 1.00 95.06 93 ILE A O 1
ATOM 678 N N . ALA A 1 94 ? -5.624 11.368 0.116 1.00 96.62 94 ALA A N 1
ATOM 679 C CA . ALA A 1 94 ? -6.991 11.857 -0.075 1.00 96.62 94 ALA A CA 1
ATOM 680 C C . ALA A 1 94 ? -8.059 10.768 0.148 1.00 96.62 94 ALA A C 1
ATOM 682 O O . ALA A 1 94 ? -9.153 11.057 0.630 1.00 96.62 94 ALA A O 1
ATOM 683 N N . LYS A 1 95 ? -7.740 9.505 -0.161 1.00 95.19 95 LYS A N 1
ATOM 684 C CA . LYS A 1 95 ? -8.592 8.329 0.101 1.00 95.19 95 LYS A CA 1
ATOM 685 C C . LYS A 1 95 ? -8.553 7.864 1.563 1.00 95.19 95 LYS A C 1
ATOM 687 O O . LYS A 1 95 ? -9.229 6.888 1.897 1.00 95.19 95 LYS A O 1
ATOM 692 N N . GLY A 1 96 ? -7.799 8.553 2.420 1.00 93.62 96 GLY A N 1
ATOM 693 C CA . GLY A 1 96 ? -7.709 8.276 3.849 1.00 93.62 96 GLY A CA 1
ATOM 694 C C . GLY A 1 96 ? -6.773 7.120 4.186 1.00 93.62 96 GLY A C 1
ATOM 695 O O . GLY A 1 96 ? -7.096 6.330 5.066 1.00 93.62 96 GLY A O 1
ATOM 696 N N . ALA A 1 97 ? -5.654 6.972 3.472 1.00 95.69 97 ALA A N 1
ATOM 697 C CA . ALA A 1 97 ? -4.576 6.102 3.930 1.00 95.69 97 ALA A CA 1
ATOM 698 C C . ALA A 1 97 ? -3.964 6.665 5.225 1.00 95.69 97 ALA A C 1
ATOM 700 O O . ALA A 1 97 ? -3.508 7.807 5.259 1.00 95.69 97 ALA A O 1
ATOM 701 N N . ASP A 1 98 ? -3.941 5.850 6.276 1.00 93.25 98 ASP A N 1
ATOM 702 C CA . ASP A 1 98 ? -3.324 6.170 7.567 1.00 93.25 98 ASP A CA 1
ATOM 703 C C . ASP A 1 98 ? -1.803 5.933 7.542 1.00 93.25 98 ASP A C 1
ATOM 705 O O . ASP A 1 98 ? -1.057 6.499 8.340 1.00 93.25 98 ASP A O 1
ATOM 709 N N . LEU A 1 99 ? -1.353 5.061 6.633 1.00 92.06 99 LEU A N 1
ATOM 710 C CA . LEU A 1 99 ? 0.026 4.601 6.450 1.00 92.06 99 LEU A CA 1
ATOM 711 C C . LEU A 1 99 ? 0.309 4.438 4.947 1.00 92.06 99 LEU A C 1
ATOM 713 O O . LEU A 1 99 ? -0.606 4.075 4.208 1.00 92.06 99 LEU A O 1
ATOM 717 N N . LEU A 1 100 ? 1.550 4.668 4.503 1.00 91.19 100 LEU A N 1
ATOM 718 C CA . LEU A 1 100 ? 2.013 4.529 3.110 1.00 91.19 100 LEU A CA 1
ATOM 719 C C . LEU A 1 100 ? 3.314 3.730 3.020 1.00 91.19 100 LEU A C 1
ATOM 721 O O . LEU A 1 100 ? 4.112 3.833 3.980 1.00 91.19 100 LEU A O 1
#

Foldseek 3Di:
DDDDDDDDDDDPDDDDDDDPDPPPCDCVNVVHDDDDQLPFEAEEEAQAAPPDPVSVVVVVVVVVVCVVSNGHYHYHYQHNPPVSSVVSVVVCVVVRHPYD

Radius of gyration: 20.87 Å; Cα contacts (8 Å, |Δi|>4): 107; chains: 1; bounding box: 64×37×38 Å

Nearest PDB structures (foldseek):
  4ywh-assembly2_B  TM=9.191E-01  e=1.277E-02  Actinobacillus succinogenes 130Z
  4ys6-assembly1_A  TM=9.188E-01  e=9.706E-03  Lachnoclostridium phytofermentans ISDg
  4wwh-assembly2_B  TM=8.986E-01  e=8.463E-03  Mycolicibacterium smegmatis MC2 155
  3urm-assembly1_A  TM=9.054E-01  e=1.277E-02  Agrobacterium fabrum str. C58
  3l49-assembly1_A  TM=8.453E-01  e=3.569E-02  Cereibacter sphaeroides 2.4.1